Protein AF-A0A8S3GSL7-F1 (afdb_monomer)

Solvent-accessible surface area (backbone atoms only — not comparable to full-atom values): 5590 Å² total; per-residue (Å²): 114,72,65,66,51,50,61,32,66,40,67,36,90,86,77,68,44,24,57,30,34,77,76,66,79,38,78,77,81,49,77,63,48,66,75,64,55,50,99,85,47,102,54,77,88,64,81,84,54,99,42,73,67,58,44,53,49,51,52,53,51,49,53,50,49,51,51,53,48,51,52,52,50,53,52,49,53,53,49,54,52,51,53,51,53,52,59,55,60,76,75,109

Foldseek 3Di:
DVVVLCQQLDQDLPPLGGVVCVVPVDRDQDPLCVQQDDPPDNDGPDPDDPDPVVVVVVVVVNVVSVVVVVVVVVVSVVVSVVVSVVSVVVVD

Mean predicted aligned error: 12.07 Å

Organism: NCBI:txid392030

Secondary structure (DSSP, 8-state):
-HHHHHHHHSPPTTTSS-HHHHHHSSPPPPHHHHHH--SS-SS------SSHHHHHHHHHHHHHHHHHHHHHHHHHHHHHHHHHHHHHHTT-

Sequence (92 aa):
SKLALSIRTSVNETTGDTPAYLNFGRDPKLPLDLLITNPGNNEPLLPTSISPEVDTYKQYLSKNLLTAHRIAQEHNEVRKMQQKNNAETWKT

pLDDT: mean 72.76, std 11.67, range [46.88, 90.81]

Structure (mmCIF, N/CA/C/O backbone):
data_AF-A0A8S3GSL7-F1
#
_entry.id   AF-A0A8S3GSL7-F1
#
loop_
_atom_site.group_PDB
_atom_site.id
_atom_site.type_symbol
_atom_site.label_atom_id
_atom_site.label_alt_id
_atom_site.label_comp_id
_atom_site.label_asym_id
_atom_site.label_entity_id
_atom_site.label_seq_id
_atom_site.pdbx_PDB_ins_code
_atom_site.Cartn_x
_atom_site.Cartn_y
_atom_site.Cartn_z
_atom_site.occupancy
_atom_site.B_iso_or_equiv
_atom_site.auth_seq_id
_atom_site.auth_comp_id
_atom_site.auth_asym_id
_atom_site.auth_atom_id
_atom_site.pdbx_PDB_model_num
ATOM 1 N N . SER A 1 1 ? -14.565 0.159 -8.757 1.00 60.00 1 SER A N 1
ATOM 2 C CA . SER A 1 1 ? -15.454 1.242 -8.275 1.00 60.00 1 SER A CA 1
ATOM 3 C C . SER A 1 1 ? -14.868 1.873 -7.018 1.00 60.00 1 SER A C 1
ATOM 5 O O . SER A 1 1 ? -14.544 1.122 -6.105 1.00 60.00 1 SER A O 1
ATOM 7 N N . LYS A 1 2 ? -14.715 3.208 -6.946 1.00 74.44 2 LYS A N 1
ATOM 8 C CA . LYS A 1 2 ? -14.111 3.906 -5.783 1.00 74.44 2 LYS A CA 1
ATOM 9 C C . LYS A 1 2 ? -14.896 3.683 -4.478 1.00 74.44 2 LYS A C 1
ATOM 11 O O . LYS A 1 2 ? -14.299 3.394 -3.452 1.00 74.44 2 LYS A O 1
ATOM 16 N N . LEU A 1 3 ? -16.229 3.688 -4.560 1.00 80.88 3 LEU A N 1
ATOM 17 C CA . LEU A 1 3 ? -17.131 3.466 -3.422 1.00 80.88 3 LEU A CA 1
ATOM 18 C C . LEU A 1 3 ? -16.909 2.115 -2.721 1.00 80.88 3 LEU A C 1
ATOM 20 O O . LEU A 1 3 ? -16.834 2.047 -1.501 1.00 80.88 3 LEU A O 1
ATOM 24 N N . ALA A 1 4 ? -16.749 1.040 -3.495 1.00 83.25 4 ALA A N 1
ATOM 25 C CA . ALA A 1 4 ? -16.544 -0.296 -2.941 1.00 83.25 4 ALA A CA 1
ATOM 26 C C . ALA A 1 4 ? -15.198 -0.433 -2.208 1.00 83.25 4 ALA A C 1
ATOM 28 O O . ALA A 1 4 ? -15.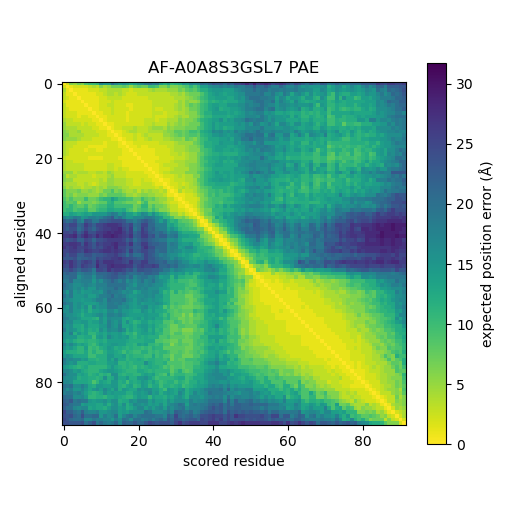079 -1.243 -1.295 1.00 83.25 4 ALA A O 1
ATOM 29 N N . LEU A 1 5 ? -14.178 0.338 -2.606 1.00 83.25 5 LEU A N 1
ATOM 30 C CA . LEU A 1 5 ? -12.920 0.413 -1.863 1.00 83.25 5 LEU A CA 1
ATOM 31 C C . LEU A 1 5 ? -13.136 1.150 -0.542 1.00 83.25 5 LEU A C 1
ATOM 33 O O . LEU A 1 5 ? -12.818 0.590 0.498 1.00 83.25 5 LEU A O 1
ATOM 37 N N . SER A 1 6 ? -13.755 2.334 -0.586 1.00 80.81 6 SER A N 1
ATOM 38 C CA . SER A 1 6 ? -14.032 3.135 0.610 1.00 80.81 6 SER A CA 1
ATOM 39 C C . SER A 1 6 ? -14.812 2.352 1.664 1.00 80.81 6 SER A C 1
ATOM 41 O O . SER A 1 6 ? -14.398 2.325 2.812 1.00 80.81 6 SER A O 1
ATOM 43 N N . ILE A 1 7 ? -15.874 1.637 1.278 1.00 87.56 7 ILE A N 1
ATOM 44 C CA . ILE A 1 7 ? -16.655 0.812 2.218 1.00 87.56 7 ILE A CA 1
ATOM 45 C C . ILE A 1 7 ? -15.790 -0.282 2.858 1.00 87.56 7 ILE A C 1
ATOM 47 O O . ILE A 1 7 ? -15.912 -0.551 4.047 1.00 87.56 7 ILE A O 1
ATOM 51 N N . ARG A 1 8 ? -14.899 -0.911 2.085 1.00 84.31 8 ARG A N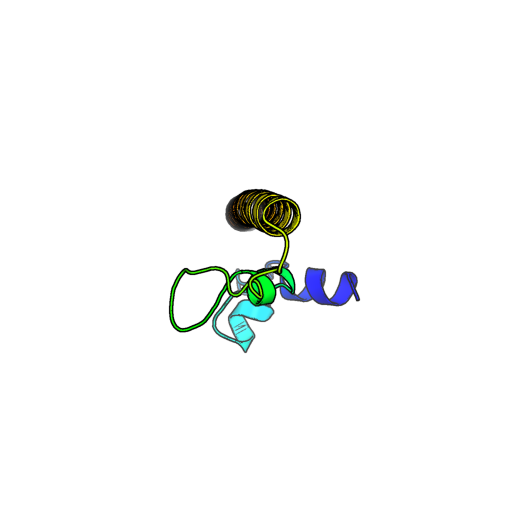 1
ATOM 52 C CA . ARG A 1 8 ? -14.034 -1.991 2.577 1.00 84.31 8 ARG A CA 1
ATOM 53 C C . ARG A 1 8 ? -12.920 -1.511 3.504 1.00 84.31 8 ARG A C 1
ATOM 55 O O . ARG A 1 8 ? -12.457 -2.306 4.314 1.00 84.31 8 ARG A O 1
ATOM 62 N N . THR A 1 9 ? -12.493 -0.258 3.375 1.00 84.25 9 THR A N 1
ATOM 63 C CA . THR A 1 9 ? -11.400 0.334 4.163 1.00 84.25 9 THR A CA 1
ATOM 64 C C . THR A 1 9 ? -11.874 1.226 5.306 1.00 84.25 9 THR A C 1
ATOM 66 O O . THR A 1 9 ? -11.055 1.620 6.127 1.00 84.25 9 THR A O 1
ATOM 69 N N . SER A 1 10 ? -13.157 1.585 5.364 1.00 85.31 10 SER A N 1
ATOM 70 C CA . SER A 1 10 ? -13.710 2.363 6.476 1.00 85.31 10 SER A CA 1
ATOM 71 C C . SER A 1 10 ? -13.833 1.505 7.732 1.00 85.31 10 SER A C 1
ATOM 73 O O . SER A 1 10 ? -14.308 0.372 7.665 1.00 85.31 10 SER A O 1
ATOM 75 N N . VAL A 1 11 ? -13.431 2.059 8.876 1.00 86.38 11 VAL A N 1
ATOM 76 C CA . VAL A 1 11 ? -13.601 1.422 10.186 1.00 86.38 11 VAL A CA 1
ATOM 77 C C . VAL A 1 11 ? -15.088 1.324 10.520 1.00 86.38 11 VAL A C 1
ATOM 79 O O . VAL A 1 11 ? -15.833 2.291 10.358 1.00 86.38 11 VAL A O 1
ATOM 82 N N . ASN A 1 12 ? -15.526 0.150 10.968 1.00 84.94 12 ASN A N 1
ATOM 83 C CA . ASN A 1 12 ? -16.874 -0.043 11.485 1.00 84.94 12 ASN A CA 1
ATOM 84 C C . ASN A 1 12 ? -16.943 0.369 12.967 1.00 84.94 12 ASN A C 1
ATOM 86 O O . ASN A 1 12 ? -16.075 0.006 13.755 1.00 84.94 12 ASN A O 1
ATOM 90 N N . GLU A 1 13 ? -17.989 1.096 13.359 1.00 81.88 13 GLU A N 1
ATOM 91 C CA . GLU A 1 13 ? -18.137 1.640 14.721 1.00 81.88 13 GLU A CA 1
ATOM 92 C C . GLU A 1 13 ? -18.338 0.569 15.804 1.00 81.88 13 GLU A C 1
ATOM 94 O O . GLU A 1 13 ? -17.910 0.740 16.946 1.00 81.88 13 GLU A O 1
ATOM 99 N N . THR A 1 14 ? -18.997 -0.540 15.464 1.00 83.00 14 THR A N 1
ATOM 100 C CA . THR A 1 14 ? -19.280 -1.629 16.404 1.00 83.00 14 THR A CA 1
ATOM 101 C C . THR A 1 14 ? -18.06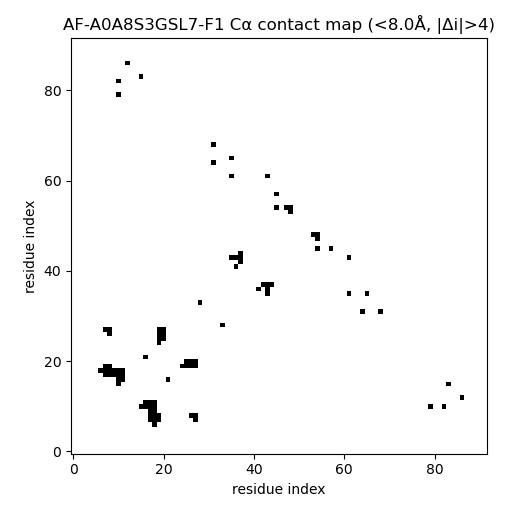3 -2.524 16.594 1.00 83.00 14 THR A C 1
ATOM 103 O O . THR A 1 14 ? -17.717 -2.847 17.727 1.00 83.00 14 THR A O 1
ATOM 106 N N . THR A 1 15 ? -17.414 -2.928 15.500 1.00 82.38 15 THR A N 1
ATOM 107 C CA . THR A 1 15 ? -16.296 -3.882 15.550 1.00 82.38 15 THR A CA 1
ATOM 108 C C . THR A 1 15 ? -14.934 -3.213 15.708 1.00 82.38 15 THR A C 1
ATOM 110 O O . THR A 1 15 ? -13.987 -3.888 16.084 1.00 82.38 15 THR A O 1
ATOM 113 N N . GLY A 1 16 ? -14.803 -1.914 15.421 1.00 84.19 16 GLY A N 1
ATOM 114 C CA . GLY A 1 16 ? -13.534 -1.178 15.497 1.00 84.19 16 GLY A CA 1
ATOM 115 C C . GLY A 1 16 ? -12.541 -1.488 14.369 1.00 84.19 16 GLY A C 1
ATOM 116 O O . GLY A 1 16 ? -11.491 -0.856 14.296 1.00 84.19 16 GLY A O 1
ATOM 117 N N . ASP A 1 17 ? -12.898 -2.399 13.464 1.00 84.44 17 ASP A N 1
ATOM 118 C CA . ASP A 1 17 ? -12.065 -2.874 12.358 1.00 84.44 17 ASP A CA 1
ATOM 119 C C . ASP A 1 17 ? -12.711 -2.620 10.992 1.00 84.44 17 ASP A C 1
ATOM 121 O O . ASP A 1 17 ? -13.916 -2.374 10.872 1.00 84.44 17 ASP A O 1
ATOM 125 N N . THR A 1 18 ? -11.902 -2.693 9.932 1.00 88.12 18 THR A N 1
ATOM 126 C CA . THR A 1 18 ? -12.388 -2.537 8.555 1.00 88.12 18 THR A CA 1
ATOM 127 C C . THR A 1 18 ? -13.014 -3.840 8.038 1.00 88.12 18 THR A C 1
ATOM 129 O O . THR A 1 18 ? -12.511 -4.929 8.337 1.00 88.12 18 THR A O 1
ATOM 132 N N . PRO A 1 19 ? -14.063 -3.786 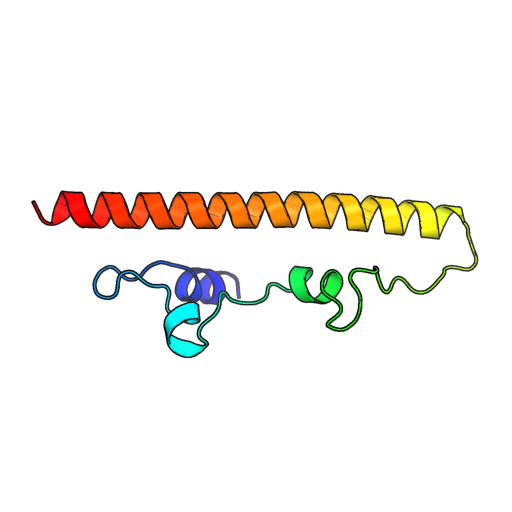7.194 1.00 89.75 19 PRO A N 1
ATOM 133 C CA . PRO A 1 19 ? -14.623 -4.990 6.582 1.00 89.75 19 PRO A CA 1
ATOM 134 C C . PRO A 1 19 ? -13.598 -5.807 5.785 1.00 89.75 19 PRO A C 1
ATOM 136 O O . PRO A 1 19 ? -13.714 -7.027 5.711 1.00 89.75 19 PRO A O 1
ATOM 139 N N . ALA A 1 20 ? -12.594 -5.171 5.173 1.00 88.00 20 ALA A N 1
ATOM 140 C CA . ALA A 1 20 ? -11.516 -5.897 4.504 1.00 88.00 20 ALA A CA 1
ATOM 141 C C . ALA A 1 20 ? -10.672 -6.710 5.493 1.00 88.00 20 ALA A C 1
ATOM 143 O O . ALA A 1 20 ? -10.412 -7.887 5.239 1.00 88.00 20 ALA A O 1
ATOM 144 N N . TYR A 1 21 ? -10.298 -6.112 6.625 1.00 87.31 21 TYR A N 1
ATOM 145 C CA . TYR A 1 21 ? -9.527 -6.798 7.655 1.00 87.31 21 TYR A CA 1
ATOM 146 C C . TYR A 1 21 ? -10.308 -7.972 8.253 1.00 87.31 21 TYR A C 1
ATOM 148 O O . TYR A 1 21 ? -9.783 -9.078 8.319 1.00 87.31 21 TYR A O 1
ATOM 156 N N . LEU A 1 22 ? -11.590 -7.782 8.571 1.00 88.50 22 LEU A N 1
ATOM 157 C CA . LEU A 1 22 ? -12.427 -8.847 9.135 1.00 88.50 22 LEU A CA 1
ATOM 158 C C . LEU A 1 22 ? -12.625 -10.038 8.185 1.00 88.50 22 LEU A C 1
ATOM 160 O O . LEU A 1 22 ? -12.692 -11.177 8.634 1.00 88.50 22 LEU A O 1
ATOM 164 N N . ASN A 1 23 ? -12.704 -9.794 6.873 1.00 90.81 23 ASN A N 1
ATOM 165 C CA . ASN A 1 23 ? -12.902 -10.864 5.891 1.00 90.81 23 ASN A CA 1
ATOM 166 C C . ASN A 1 23 ? -11.604 -11.582 5.491 1.00 90.81 23 ASN A C 1
ATOM 168 O O . ASN A 1 23 ? -11.652 -12.745 5.098 1.00 90.81 23 ASN A O 1
ATOM 172 N N . PHE A 1 24 ? -10.455 -10.898 5.525 1.00 87.19 24 PHE A N 1
ATOM 173 C CA . PHE A 1 24 ? -9.211 -11.404 4.924 1.00 87.19 24 PHE A CA 1
ATOM 174 C C . PHE A 1 24 ? -7.992 -11.387 5.856 1.00 87.19 24 PHE A C 1
ATOM 176 O O . PHE A 1 24 ? -6.909 -11.789 5.429 1.00 87.19 24 PHE A O 1
ATOM 183 N N . GLY A 1 25 ? -8.133 -10.897 7.089 1.00 86.00 25 GLY A N 1
ATOM 184 C CA . GLY A 1 25 ? -7.051 -10.752 8.071 1.00 86.00 25 GLY A CA 1
ATOM 185 C C . GLY A 1 25 ? -5.965 -9.747 7.675 1.00 86.00 25 GLY A C 1
ATOM 186 O O . GLY A 1 25 ? -4.876 -9.761 8.244 1.00 86.00 25 GLY A O 1
ATOM 187 N N . ARG A 1 26 ? -6.209 -8.916 6.653 1.00 80.44 26 ARG A N 1
ATOM 188 C CA . ARG A 1 26 ? -5.238 -7.961 6.102 1.00 80.44 26 ARG A CA 1
ATOM 189 C C . ARG A 1 26 ? -5.929 -6.812 5.384 1.00 80.44 26 ARG A C 1
ATOM 191 O O . ARG A 1 26 ? -7.048 -6.964 4.892 1.00 80.44 26 ARG A O 1
ATOM 198 N N . ASP A 1 27 ? -5.223 -5.696 5.256 1.00 81.00 27 ASP A N 1
ATOM 199 C CA . ASP A 1 27 ? -5.680 -4.579 4.436 1.00 81.00 27 ASP A CA 1
ATOM 200 C C . ASP A 1 27 ? -5.774 -4.963 2.944 1.00 81.00 27 ASP A C 1
ATOM 202 O O . ASP A 1 27 ? -5.048 -5.846 2.455 1.00 81.00 27 ASP A O 1
ATOM 206 N N . PRO A 1 28 ? -6.696 -4.333 2.192 1.00 79.19 28 PRO A N 1
ATOM 207 C CA . PRO A 1 28 ? -6.883 -4.641 0.786 1.00 79.19 28 PRO A CA 1
ATOM 208 C C . PRO A 1 28 ? -5.649 -4.226 -0.017 1.00 79.19 28 PRO A C 1
ATOM 210 O O . PRO A 1 28 ? -5.233 -3.072 0.025 1.00 79.19 28 PRO A O 1
ATOM 213 N N . LYS A 1 29 ? -5.109 -5.169 -0.802 1.00 76.50 29 LYS A N 1
ATOM 214 C CA . LYS A 1 29 ? -4.014 -4.897 -1.742 1.00 76.50 29 LYS A CA 1
ATOM 215 C C . LYS A 1 29 ? -4.494 -3.930 -2.817 1.00 76.50 29 LYS A C 1
ATOM 217 O O . LYS A 1 29 ? -5.440 -4.229 -3.552 1.00 76.50 29 LYS A O 1
ATOM 222 N N . LEU A 1 30 ? -3.837 -2.787 -2.913 1.00 76.00 30 LEU A N 1
ATOM 223 C CA . LEU A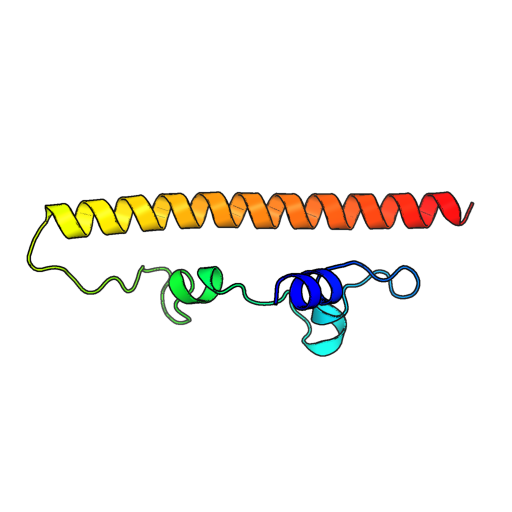 1 30 ? -4.068 -1.809 -3.959 1.00 76.00 30 LEU A CA 1
ATOM 224 C C . LEU A 1 30 ? -3.426 -2.285 -5.270 1.00 76.00 30 LEU A C 1
ATOM 226 O O . LEU A 1 30 ? -2.466 -3.053 -5.252 1.00 76.00 30 LEU A O 1
ATOM 230 N N . PRO A 1 31 ? -3.898 -1.813 -6.437 1.00 67.94 31 PRO A N 1
ATOM 231 C CA . PRO A 1 31 ? -3.247 -2.119 -7.713 1.00 67.94 31 PRO A CA 1
ATOM 232 C C . PRO A 1 31 ? -1.752 -1.777 -7.714 1.00 67.94 31 PRO A C 1
ATOM 234 O O . PRO A 1 31 ? -0.959 -2.448 -8.365 1.00 67.94 31 PRO A O 1
ATOM 237 N N . LEU A 1 32 ? -1.367 -0.759 -6.940 1.00 66.50 32 LEU A N 1
ATOM 238 C CA . LEU A 1 32 ? 0.021 -0.361 -6.783 1.00 66.50 32 LEU A CA 1
ATOM 239 C C . LEU A 1 32 ? 0.840 -1.354 -5.944 1.00 66.50 32 LEU A C 1
ATOM 241 O O . LEU A 1 32 ? 2.001 -1.586 -6.266 1.00 66.50 32 LEU A O 1
ATOM 245 N N . ASP A 1 33 ? 0.230 -2.015 -4.954 1.00 64.06 33 ASP A N 1
ATOM 246 C CA . ASP A 1 33 ? 0.884 -3.103 -4.216 1.00 64.06 33 ASP A CA 1
ATOM 247 C C . ASP A 1 33 ? 1.300 -4.232 -5.156 1.00 64.06 33 ASP A C 1
ATOM 249 O O . ASP A 1 33 ? 2.347 -4.831 -4.957 1.00 64.06 33 ASP A O 1
ATOM 253 N N . LEU A 1 34 ? 0.512 -4.514 -6.197 1.00 61.91 34 LEU A N 1
ATOM 254 C CA . LEU A 1 34 ? 0.809 -5.567 -7.174 1.00 61.91 34 LEU A CA 1
ATOM 255 C C . LEU A 1 34 ? 1.950 -5.193 -8.131 1.00 61.91 34 LEU A C 1
ATOM 257 O O . LEU A 1 34 ? 2.655 -6.074 -8.608 1.00 61.91 34 LEU A O 1
ATOM 261 N N . LEU A 1 35 ? 2.122 -3.900 -8.415 1.00 63.38 35 LEU A N 1
ATOM 262 C CA . LEU A 1 35 ? 3.207 -3.380 -9.257 1.00 63.38 35 LEU A CA 1
ATOM 263 C C . LEU A 1 35 ? 4.543 -3.308 -8.510 1.00 63.38 35 LEU A C 1
ATOM 265 O O . LEU A 1 35 ? 5.598 -3.356 -9.134 1.00 63.38 35 LEU A O 1
ATOM 269 N N . ILE A 1 36 ? 4.488 -3.162 -7.188 1.00 58.94 36 ILE A N 1
ATOM 270 C CA . ILE A 1 36 ? 5.653 -2.895 -6.343 1.00 58.94 36 ILE A CA 1
ATOM 271 C C . ILE A 1 36 ? 6.080 -4.133 -5.537 1.00 58.94 36 ILE A C 1
ATOM 273 O O . ILE A 1 36 ? 7.268 -4.329 -5.297 1.00 58.94 36 ILE A O 1
ATOM 277 N N . THR A 1 37 ? 5.136 -4.979 -5.116 1.00 50.84 37 THR A N 1
ATOM 278 C CA . THR A 1 37 ? 5.407 -6.147 -4.267 1.00 50.84 37 THR A CA 1
ATOM 279 C C . THR A 1 37 ? 5.582 -7.394 -5.124 1.00 50.84 37 THR A C 1
ATOM 281 O O . THR A 1 37 ? 4.606 -8.022 -5.538 1.00 50.84 37 THR A O 1
ATOM 284 N N . ASN A 1 38 ? 6.831 -7.799 -5.343 1.00 51.06 38 ASN A N 1
ATOM 285 C CA . ASN A 1 38 ? 7.150 -9.144 -5.808 1.00 51.06 38 ASN A CA 1
ATOM 286 C C . ASN A 1 38 ? 7.210 -10.096 -4.587 1.00 51.06 38 ASN A C 1
ATOM 288 O O . ASN A 1 38 ? 7.894 -9.769 -3.618 1.00 51.06 38 ASN A O 1
ATOM 292 N N . PRO A 1 39 ? 6.538 -11.267 -4.576 1.00 47.97 39 PRO A N 1
ATOM 293 C CA . PRO A 1 39 ? 6.508 -12.162 -3.410 1.00 47.97 39 PRO A CA 1
ATOM 294 C C . PRO A 1 39 ? 7.832 -12.875 -3.089 1.00 47.97 39 PRO A C 1
ATOM 296 O O . PRO A 1 39 ? 7.876 -13.634 -2.128 1.00 47.97 39 PRO A O 1
ATOM 299 N N . GLY A 1 40 ? 8.878 -12.702 -3.902 1.00 50.44 40 GLY A N 1
ATOM 300 C CA . GLY A 1 40 ? 10.138 -13.439 -3.756 1.00 50.44 40 GLY A CA 1
ATOM 301 C C . GLY A 1 40 ? 11.319 -12.585 -3.317 1.00 50.44 40 GLY A C 1
ATOM 302 O O . GLY A 1 40 ? 12.079 -13.006 -2.459 1.00 50.44 40 GLY A O 1
ATOM 303 N N . ASN A 1 41 ? 11.465 -11.387 -3.878 1.00 46.88 41 ASN A N 1
ATOM 304 C CA . ASN A 1 41 ? 12.633 -10.532 -3.692 1.00 46.88 41 ASN A CA 1
ATOM 305 C C . ASN A 1 41 ? 12.152 -9.080 -3.751 1.00 46.88 41 ASN A C 1
ATOM 307 O O . ASN A 1 41 ? 11.379 -8.755 -4.649 1.00 46.88 41 ASN A O 1
ATOM 311 N N . ASN A 1 42 ? 12.610 -8.212 -2.849 1.00 50.97 42 ASN A N 1
ATOM 312 C CA . ASN A 1 42 ? 12.308 -6.769 -2.811 1.00 50.97 42 ASN A CA 1
ATOM 313 C C . ASN A 1 42 ? 12.908 -5.984 -4.007 1.00 50.97 42 ASN A C 1
ATOM 315 O O . ASN A 1 42 ? 13.363 -4.855 -3.856 1.00 50.97 42 ASN A O 1
ATOM 319 N N . GLU A 1 43 ? 12.946 -6.596 -5.187 1.00 50.59 43 GLU A N 1
ATOM 320 C CA . GLU A 1 43 ? 13.529 -6.091 -6.422 1.00 50.59 43 GLU A CA 1
ATOM 321 C C . GLU A 1 43 ? 12.400 -5.771 -7.416 1.00 50.59 43 GLU A C 1
ATOM 323 O O . GLU A 1 43 ? 11.548 -6.635 -7.675 1.00 50.59 43 GLU A O 1
ATOM 328 N N . PRO A 1 44 ? 12.365 -4.554 -7.992 1.00 51.91 44 PRO A N 1
ATOM 329 C CA . PRO A 1 44 ? 11.403 -4.202 -9.027 1.00 51.91 44 PRO A CA 1
ATOM 330 C C . PRO A 1 44 ? 11.567 -5.112 -10.253 1.00 51.91 44 PRO A C 1
ATOM 332 O O . PRO A 1 44 ? 12.588 -5.066 -10.937 1.00 51.91 44 PRO A O 1
ATOM 335 N N . LEU A 1 45 ? 10.537 -5.896 -10.590 1.00 56.97 45 LEU A N 1
ATOM 336 C CA . LEU A 1 45 ? 10.443 -6.608 -11.873 1.00 56.97 45 LEU A CA 1
ATOM 337 C C . LEU A 1 45 ? 10.069 -5.622 -12.985 1.00 56.97 45 LEU A C 1
ATOM 339 O O . LEU A 1 45 ? 8.986 -5.669 -13.565 1.00 56.97 45 LEU A O 1
ATOM 343 N N . LEU A 1 46 ? 10.962 -4.686 -13.271 1.00 58.00 46 LEU A N 1
ATOM 344 C CA . LEU A 1 46 ? 10.876 -3.919 -14.500 1.00 58.00 46 LEU A CA 1
ATOM 345 C C . LEU A 1 46 ? 11.549 -4.753 -15.594 1.00 58.00 46 LEU A C 1
ATOM 347 O O . LEU A 1 46 ? 12.702 -5.144 -15.414 1.00 58.00 46 LEU A O 1
ATOM 351 N N . PRO A 1 47 ? 10.876 -5.045 -16.723 1.00 58.12 47 PRO A N 1
ATOM 352 C CA . PRO A 1 47 ? 11.557 -5.660 -17.852 1.00 58.12 47 PRO A CA 1
ATOM 353 C C . PRO A 1 47 ? 12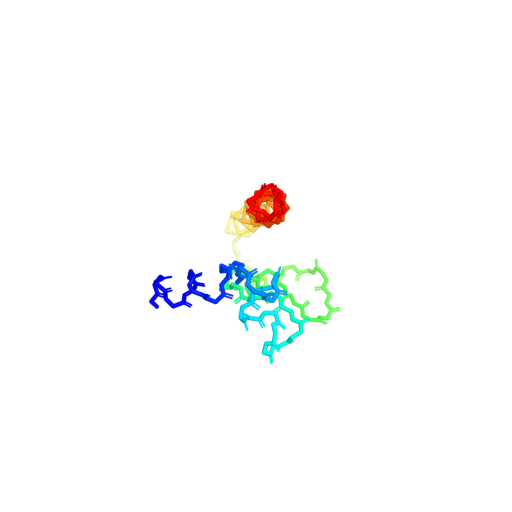.706 -4.734 -18.255 1.00 58.12 47 PRO A C 1
ATOM 355 O O . PRO A 1 47 ? 12.451 -3.554 -18.530 1.00 58.12 47 PRO A O 1
ATOM 358 N N . THR A 1 48 ? 13.938 -5.251 -18.239 1.00 58.66 48 THR A N 1
ATOM 359 C CA . THR A 1 48 ? 15.146 -4.539 -18.671 1.00 58.66 48 THR A CA 1
ATOM 360 C C . THR A 1 48 ? 14.881 -3.972 -20.059 1.00 58.66 48 THR A C 1
ATOM 362 O O . THR A 1 48 ? 14.663 -4.724 -21.013 1.00 58.66 48 THR A O 1
ATOM 365 N N . SER A 1 49 ? 14.770 -2.648 -20.161 1.00 56.16 49 SER A N 1
ATOM 366 C CA . SER A 1 49 ? 14.583 -2.002 -21.453 1.00 56.16 49 SER A CA 1
ATOM 367 C C . SER A 1 49 ? 15.912 -1.983 -22.193 1.00 56.16 49 SER A C 1
ATOM 369 O O . SER A 1 49 ? 16.983 -1.915 -21.610 1.00 56.16 49 SER A O 1
ATOM 371 N N . ILE A 1 50 ? 15.840 -1.983 -23.518 1.00 61.66 50 ILE A N 1
ATOM 372 C CA . ILE A 1 50 ? 17.022 -1.935 -24.388 1.00 61.66 50 ILE A CA 1
ATOM 373 C C . ILE A 1 50 ? 17.726 -0.556 -24.304 1.00 61.66 50 ILE A C 1
ATOM 375 O O . ILE A 1 50 ? 18.870 -0.419 -24.721 1.00 61.66 50 ILE A O 1
ATOM 379 N N . SER A 1 51 ? 17.057 0.468 -23.749 1.00 72.19 51 SER A N 1
ATOM 380 C CA . SER A 1 51 ? 17.573 1.835 -23.590 1.00 72.19 51 SER A CA 1
ATOM 381 C C . SER A 1 51 ? 17.790 2.188 -22.106 1.00 72.19 51 SER A C 1
ATOM 383 O O . SER A 1 51 ? 16.853 2.051 -21.306 1.00 72.19 51 SER A O 1
ATOM 385 N N . PRO A 1 52 ? 18.986 2.693 -21.741 1.00 76.00 52 PRO A N 1
ATOM 386 C CA . PRO A 1 52 ? 19.330 3.065 -20.367 1.00 76.00 52 PRO A CA 1
ATOM 387 C C . PRO A 1 52 ? 18.505 4.251 -19.838 1.00 76.00 52 PRO A C 1
ATOM 389 O O . PRO A 1 52 ? 18.251 4.351 -18.635 1.00 76.00 52 PRO A O 1
ATOM 392 N N . GLU A 1 53 ? 18.023 5.134 -20.715 1.00 77.56 53 GLU A N 1
ATOM 393 C CA . GLU A 1 53 ? 17.144 6.250 -20.353 1.00 77.56 53 GLU A CA 1
ATOM 394 C C . GLU A 1 53 ? 15.779 5.751 -19.865 1.00 77.56 53 GLU A C 1
ATOM 396 O O . GLU A 1 53 ? 15.242 6.246 -18.870 1.00 77.56 53 GLU A O 1
ATOM 401 N N . VAL A 1 54 ? 15.229 4.734 -20.537 1.00 73.31 54 VAL A N 1
ATOM 402 C CA . VAL A 1 54 ? 13.939 4.138 -20.170 1.00 73.31 54 VAL A CA 1
ATOM 403 C C . VAL A 1 54 ? 14.042 3.404 -18.835 1.00 73.31 54 VAL A C 1
ATOM 405 O O . VAL A 1 54 ? 13.129 3.508 -18.014 1.00 73.31 54 VAL A O 1
ATOM 408 N N . ASP A 1 55 ? 15.150 2.712 -18.577 1.00 72.50 55 ASP A N 1
ATOM 409 C CA . ASP A 1 55 ? 15.380 2.054 -17.287 1.00 72.50 55 ASP A CA 1
ATOM 410 C C . ASP A 1 55 ? 15.551 3.065 -16.150 1.00 72.50 55 ASP A C 1
ATOM 412 O O . ASP A 1 55 ? 14.940 2.908 -15.090 1.00 72.50 55 ASP A O 1
ATOM 416 N N . THR A 1 56 ? 16.272 4.161 -16.394 1.00 79.44 56 THR A N 1
ATOM 417 C CA . THR A 1 56 ? 16.407 5.259 -15.424 1.00 79.44 56 THR A CA 1
ATOM 418 C C . THR A 1 56 ? 15.043 5.865 -15.081 1.00 79.44 56 THR A C 1
ATOM 420 O O . THR A 1 56 ? 14.712 6.058 -13.908 1.00 79.44 56 THR A O 1
ATOM 423 N N . TYR A 1 57 ? 14.205 6.113 -16.093 1.00 75.75 57 TYR A N 1
ATOM 424 C CA . TYR A 1 57 ? 12.852 6.630 -15.895 1.00 75.75 57 TYR A CA 1
ATOM 425 C C . TYR A 1 57 ? 11.965 5.657 -15.107 1.00 75.75 57 TYR A C 1
ATOM 427 O O . TYR A 1 57 ? 11.280 6.060 -14.164 1.00 75.75 57 TYR A O 1
ATOM 435 N N . LYS A 1 58 ? 12.004 4.364 -15.445 1.00 73.56 58 LYS A N 1
ATOM 436 C CA . LYS A 1 58 ? 11.258 3.314 -14.739 1.00 73.56 58 LYS A CA 1
ATOM 437 C C . LYS A 1 58 ? 11.662 3.210 -13.267 1.00 73.56 58 LYS A C 1
ATOM 439 O O . LYS A 1 58 ? 10.787 3.095 -12.405 1.00 73.56 58 LYS A O 1
ATOM 444 N N . GLN A 1 59 ? 12.960 3.277 -12.965 1.00 76.88 59 GLN A N 1
ATOM 445 C CA . GLN A 1 59 ? 13.465 3.275 -11.589 1.00 76.88 59 GLN A CA 1
ATOM 446 C C . GLN A 1 59 ? 12.993 4.511 -10.818 1.00 76.88 59 GLN A C 1
ATOM 448 O O . GLN A 1 59 ? 12.490 4.387 -9.700 1.00 76.88 59 GLN A O 1
ATOM 453 N N . TYR A 1 60 ? 13.090 5.694 -11.430 1.00 80.81 60 TYR A N 1
ATOM 454 C CA . TYR A 1 60 ? 12.622 6.943 -10.830 1.00 80.81 60 TYR A CA 1
ATOM 455 C C . TYR A 1 60 ? 11.118 6.904 -10.526 1.00 80.81 60 TYR A C 1
ATOM 457 O O . TYR A 1 60 ? 10.692 7.210 -9.409 1.00 80.81 60 TYR A O 1
ATOM 465 N N . LEU A 1 61 ? 10.311 6.452 -11.489 1.00 79.25 61 LEU A N 1
ATOM 466 C CA . LEU A 1 61 ? 8.869 6.303 -11.325 1.00 79.25 61 LEU A CA 1
ATOM 467 C C . LEU A 1 61 ? 8.528 5.296 -10.221 1.00 79.25 61 LEU A C 1
ATOM 469 O O . LEU A 1 61 ? 7.695 5.589 -9.365 1.00 79.25 61 LEU A O 1
ATOM 473 N N . SER A 1 62 ? 9.203 4.146 -10.200 1.00 76.50 62 SER A N 1
ATOM 474 C CA . SER A 1 62 ? 8.985 3.108 -9.185 1.00 76.50 62 SER A CA 1
ATOM 475 C C . SER A 1 62 ? 9.320 3.612 -7.786 1.00 76.50 62 SER A C 1
ATOM 477 O O . SER A 1 62 ? 8.542 3.412 -6.857 1.00 76.50 62 SER A O 1
ATOM 479 N N . LYS A 1 63 ? 10.428 4.347 -7.633 1.00 80.38 63 LYS A N 1
ATOM 480 C CA . LYS A 1 63 ? 10.822 4.967 -6.362 1.00 80.38 63 LYS A CA 1
ATOM 481 C C . LYS A 1 63 ? 9.801 6.002 -5.880 1.00 80.38 63 LYS A C 1
ATOM 483 O O . LYS A 1 63 ? 9.450 6.024 -4.697 1.00 80.38 63 LYS A O 1
ATOM 488 N N . ASN A 1 64 ? 9.303 6.847 -6.779 1.00 80.06 64 ASN A N 1
ATOM 489 C CA . ASN A 1 64 ? 8.288 7.844 -6.437 1.00 80.06 64 ASN A CA 1
ATOM 490 C C . ASN A 1 64 ? 6.964 7.187 -6.039 1.00 80.06 64 ASN A C 1
ATOM 492 O O . ASN A 1 64 ? 6.352 7.587 -5.050 1.00 80.06 64 ASN A O 1
ATOM 496 N N . LEU A 1 65 ? 6.554 6.148 -6.767 1.00 76.38 65 LEU A N 1
ATOM 497 C CA . LEU A 1 65 ? 5.359 5.370 -6.458 1.00 76.38 65 LEU A CA 1
ATOM 498 C C . LEU A 1 65 ? 5.474 4.655 -5.110 1.00 76.38 65 LEU A C 1
ATOM 500 O O . LEU A 1 65 ? 4.549 4.742 -4.310 1.00 76.38 65 LEU A O 1
ATOM 504 N N . LEU A 1 66 ? 6.618 4.028 -4.824 1.00 78.62 66 LEU A N 1
ATOM 505 C CA . LEU A 1 66 ? 6.942 3.443 -3.517 1.00 78.62 66 LEU A CA 1
ATOM 506 C C . LEU A 1 66 ? 6.797 4.463 -2.386 1.00 78.62 66 LEU A C 1
ATOM 508 O O . LEU A 1 66 ? 6.179 4.192 -1.357 1.00 78.62 66 LEU A O 1
ATOM 512 N N . THR A 1 67 ? 7.338 5.660 -2.597 1.00 80.75 67 THR A N 1
ATOM 513 C CA . THR A 1 67 ? 7.293 6.736 -1.604 1.00 80.75 67 THR A CA 1
ATOM 514 C C . THR A 1 67 ? 5.862 7.214 -1.371 1.00 80.75 67 THR A C 1
ATOM 516 O O . THR A 1 67 ? 5.423 7.300 -0.227 1.00 80.75 67 THR A O 1
ATOM 519 N N . ALA A 1 68 ? 5.115 7.483 -2.443 1.00 78.75 68 ALA A N 1
ATOM 520 C CA . ALA A 1 68 ? 3.719 7.902 -2.356 1.00 78.75 68 ALA A CA 1
ATOM 521 C C . ALA A 1 68 ? 2.839 6.825 -1.707 1.00 78.75 68 ALA A C 1
ATOM 523 O O . ALA A 1 68 ? 1.966 7.142 -0.902 1.00 78.75 68 ALA A O 1
ATOM 524 N N . HIS A 1 69 ? 3.098 5.553 -2.019 1.00 74.31 69 HIS A N 1
ATOM 525 C CA . HIS A 1 69 ? 2.403 4.423 -1.423 1.00 74.31 69 HIS A CA 1
ATOM 526 C C . HIS A 1 69 ? 2.624 4.348 0.090 1.00 74.31 69 HIS A C 1
ATOM 528 O O . HIS A 1 69 ? 1.656 4.274 0.845 1.00 74.31 69 HIS A O 1
ATOM 534 N N . ARG A 1 70 ? 3.882 4.453 0.540 1.00 78.19 70 ARG A N 1
ATOM 535 C CA . ARG A 1 70 ? 4.222 4.499 1.969 1.00 78.19 70 ARG A CA 1
ATOM 536 C C . ARG A 1 70 ? 3.492 5.641 2.680 1.00 78.19 70 ARG A C 1
ATOM 538 O O . ARG A 1 70 ? 2.874 5.412 3.712 1.00 78.19 70 ARG A O 1
ATOM 545 N N . ILE A 1 71 ? 3.505 6.842 2.099 1.00 80.19 71 ILE A N 1
ATOM 546 C CA . ILE A 1 71 ? 2.808 8.012 2.663 1.00 80.19 71 ILE A CA 1
ATOM 547 C C . ILE A 1 71 ? 1.302 7.743 2.781 1.00 80.19 71 ILE A C 1
ATOM 549 O O . ILE A 1 71 ? 0.689 8.057 3.800 1.00 80.19 71 ILE A O 1
ATOM 553 N N . ALA A 1 72 ? 0.694 7.142 1.756 1.00 75.00 72 ALA A N 1
ATOM 554 C CA . ALA A 1 72 ? -0.725 6.808 1.779 1.00 75.00 72 ALA A CA 1
ATOM 555 C C . ALA A 1 72 ? -1.063 5.773 2.866 1.00 75.00 72 ALA A C 1
ATOM 557 O O . ALA A 1 72 ? -2.085 5.920 3.537 1.00 75.00 72 ALA A O 1
ATOM 558 N N . GLN A 1 73 ? -0.212 4.762 3.067 1.00 75.12 73 GLN A N 1
ATOM 559 C CA . GLN A 1 73 ? -0.374 3.788 4.150 1.00 75.12 73 GLN A CA 1
ATOM 560 C C . GLN A 1 73 ? -0.258 4.449 5.524 1.00 75.12 73 GLN A C 1
ATOM 562 O O . GLN A 1 73 ? -1.147 4.276 6.352 1.00 75.12 73 GLN A O 1
ATOM 567 N N . GLU A 1 74 ? 0.769 5.272 5.744 1.00 81.81 74 GLU A N 1
ATOM 568 C CA . GLU A 1 74 ? 0.949 6.018 6.996 1.00 81.81 74 GLU A CA 1
ATOM 569 C C . GLU A 1 74 ? -0.263 6.905 7.303 1.00 81.81 74 GLU A C 1
ATOM 571 O O . GLU A 1 74 ? -0.794 6.885 8.413 1.00 81.81 74 GLU A O 1
ATOM 576 N N . HIS A 1 75 ? -0.765 7.629 6.300 1.00 78.50 75 HIS A N 1
ATOM 577 C CA . HIS A 1 75 ? -1.984 8.422 6.437 1.00 78.50 75 HIS A CA 1
ATOM 578 C C . HIS A 1 75 ? -3.198 7.559 6.795 1.00 78.50 75 HIS A C 1
ATOM 580 O O . HIS A 1 75 ? -4.030 7.982 7.597 1.00 78.50 75 HIS A O 1
ATOM 586 N N . ASN A 1 76 ? -3.325 6.368 6.211 1.00 72.88 76 ASN A N 1
ATOM 587 C CA . ASN A 1 76 ? -4.433 5.472 6.513 1.00 72.88 76 ASN A CA 1
ATOM 588 C C . ASN A 1 76 ? -4.377 4.988 7.971 1.00 72.88 76 ASN A C 1
ATOM 590 O O . ASN A 1 76 ? -5.384 5.061 8.670 1.00 72.88 76 ASN A O 1
ATOM 594 N N . GLU A 1 77 ? -3.199 4.597 8.460 1.00 75.06 77 GLU A N 1
ATOM 595 C CA . GLU A 1 77 ? -3.007 4.171 9.853 1.00 75.06 77 GLU A CA 1
ATOM 596 C C . GLU A 1 77 ? -3.297 5.298 10.853 1.00 75.06 77 GLU A C 1
ATOM 598 O O . GLU A 1 77 ? -4.018 5.097 11.834 1.00 75.06 77 GLU A O 1
ATOM 603 N N . VAL A 1 78 ? -2.840 6.523 10.572 1.00 79.25 78 VAL A N 1
ATOM 604 C CA . VAL A 1 78 ? -3.169 7.696 11.401 1.00 79.25 78 VAL A CA 1
ATOM 605 C C . VAL A 1 78 ? -4.678 7.946 11.430 1.00 79.25 78 VAL A C 1
ATOM 607 O O . VAL A 1 78 ? -5.243 8.202 12.496 1.00 79.25 78 VAL A O 1
ATOM 610 N N . ARG A 1 79 ? -5.364 7.843 10.285 1.00 72.38 79 ARG A N 1
ATOM 611 C CA . ARG A 1 79 ? -6.819 8.045 10.228 1.00 72.38 79 ARG A CA 1
ATOM 612 C C . ARG A 1 79 ? -7.595 6.932 10.923 1.00 72.38 79 ARG A C 1
ATOM 614 O O . ARG A 1 79 ? -8.585 7.250 11.578 1.00 72.38 79 ARG A O 1
ATOM 621 N N . LYS A 1 80 ? -7.147 5.674 10.843 1.00 71.19 80 LYS A N 1
ATOM 622 C CA . LYS A 1 80 ? -7.712 4.564 11.630 1.00 71.19 80 LYS A CA 1
ATOM 623 C C . LYS A 1 80 ? -7.615 4.864 13.130 1.00 71.19 80 LYS A C 1
ATOM 625 O O . LYS A 1 80 ? -8.621 4.771 13.831 1.00 71.19 80 LYS A O 1
ATOM 630 N N . MET A 1 81 ? -6.450 5.311 13.613 1.00 74.56 81 MET A N 1
ATOM 631 C CA . MET A 1 81 ? -6.262 5.689 15.023 1.00 74.56 81 MET A CA 1
ATOM 632 C C . MET A 1 81 ? -7.164 6.857 15.450 1.00 74.56 81 MET A C 1
ATOM 634 O O . MET A 1 81 ? -7.797 6.795 16.500 1.00 74.56 81 MET A O 1
ATOM 638 N N . GLN A 1 82 ? -7.285 7.903 14.627 1.00 75.06 82 GLN A N 1
ATOM 639 C CA . GLN A 1 82 ? -8.184 9.030 14.911 1.00 75.06 82 GLN A CA 1
ATOM 640 C C . GLN A 1 82 ? -9.660 8.611 14.948 1.00 75.06 82 GLN A C 1
ATOM 642 O O . GLN A 1 82 ? -10.404 9.060 15.816 1.00 75.06 82 GLN A O 1
ATOM 647 N N . GLN A 1 83 ? -10.091 7.750 14.022 1.00 66.88 83 GLN A N 1
ATOM 648 C CA . GLN A 1 83 ? -11.458 7.225 14.004 1.00 66.88 83 GLN A CA 1
ATOM 649 C C . GLN A 1 83 ? -11.761 6.404 15.258 1.00 66.88 83 GLN A C 1
ATOM 651 O O . GLN A 1 83 ? -12.820 6.593 15.853 1.00 66.88 83 GLN A O 1
ATOM 656 N N . LYS A 1 84 ? -10.819 5.561 15.699 1.00 68.81 84 LYS A N 1
ATOM 657 C CA . LYS A 1 84 ? -10.936 4.818 16.958 1.00 68.81 84 LYS A CA 1
ATOM 658 C C . LYS A 1 84 ? -11.086 5.758 18.159 1.00 68.81 84 LYS A C 1
ATOM 660 O O . LYS A 1 84 ? -12.035 5.606 18.920 1.00 68.81 84 LYS A O 1
ATOM 665 N N . ASN A 1 85 ? -10.208 6.753 18.292 1.00 71.88 85 ASN A N 1
ATOM 666 C CA . ASN A 1 85 ? -10.254 7.701 19.412 1.00 71.88 85 ASN A CA 1
ATOM 667 C C . ASN A 1 85 ? -11.569 8.491 19.447 1.00 71.88 85 ASN A C 1
ATOM 669 O O . ASN A 1 85 ? -12.150 8.676 20.511 1.00 71.88 85 ASN A O 1
ATOM 673 N N . ASN A 1 86 ? -12.067 8.920 18.283 1.00 66.12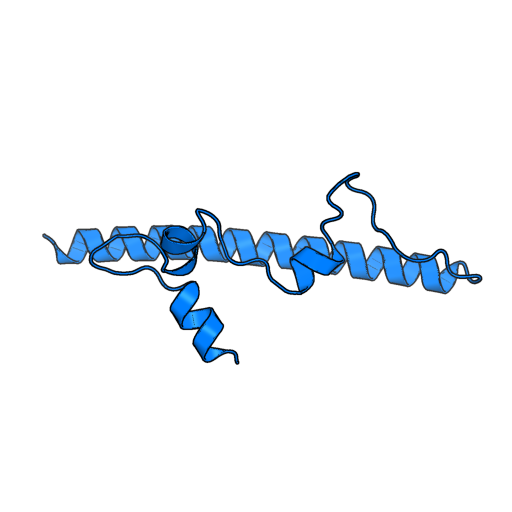 86 ASN A N 1
ATOM 674 C CA . ASN A 1 86 ? -13.359 9.594 18.199 1.00 66.12 86 ASN A CA 1
ATOM 675 C C . ASN A 1 86 ? -14.512 8.660 18.598 1.00 66.12 86 ASN A C 1
ATOM 677 O O . ASN A 1 86 ? -15.433 9.083 19.280 1.00 66.12 86 ASN A O 1
ATOM 681 N N . ALA A 1 87 ? -14.485 7.387 18.199 1.00 58.28 87 ALA A N 1
ATOM 682 C CA . ALA A 1 87 ? -15.512 6.427 18.604 1.00 58.28 87 ALA A CA 1
ATOM 683 C C . ALA A 1 87 ? -15.513 6.161 20.123 1.00 58.28 87 ALA A C 1
ATOM 685 O O . ALA A 1 87 ? -16.567 5.889 20.692 1.00 58.28 87 ALA A O 1
ATOM 686 N N . GLU A 1 88 ? -14.356 6.242 20.785 1.00 60.38 88 GLU A N 1
ATOM 687 C CA . GLU A 1 88 ? -14.246 6.121 22.244 1.00 60.38 88 GLU A CA 1
ATOM 688 C C . GLU A 1 88 ? -14.795 7.358 22.972 1.00 60.38 88 GLU A C 1
ATOM 690 O O . GLU A 1 88 ? -15.495 7.207 23.973 1.00 60.38 88 GLU A O 1
ATOM 695 N N . THR A 1 89 ? -14.578 8.570 22.449 1.00 65.62 89 THR A N 1
ATOM 696 C CA . T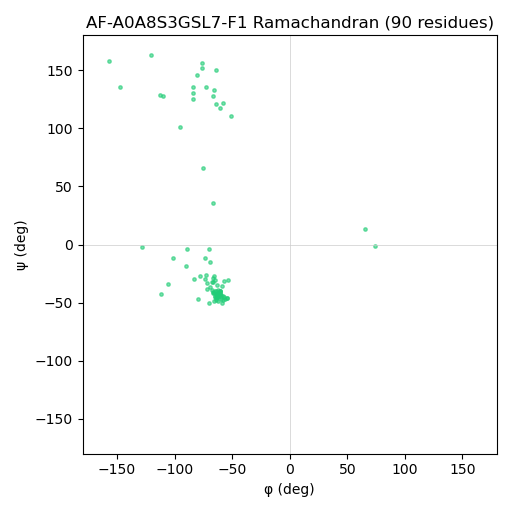HR A 1 89 ? -15.128 9.793 23.058 1.00 65.62 89 THR A CA 1
ATOM 697 C C . THR A 1 89 ? -16.651 9.880 22.985 1.00 65.62 89 THR A C 1
ATOM 699 O O . THR A 1 89 ? -17.250 10.384 23.925 1.00 65.62 89 THR A O 1
ATOM 702 N N . TRP A 1 90 ? -17.306 9.344 21.948 1.00 57.75 90 TRP A N 1
ATOM 703 C CA . TRP A 1 90 ? -18.781 9.294 21.877 1.00 57.75 90 TRP A CA 1
ATOM 704 C C . TRP A 1 90 ? -19.427 8.254 22.808 1.00 57.75 90 TRP A C 1
ATOM 706 O O . TRP A 1 90 ? -20.647 8.250 22.962 1.00 57.75 90 TRP A O 1
ATOM 716 N N . LYS A 1 91 ? -18.639 7.347 23.404 1.00 53.66 91 LYS A N 1
ATOM 717 C CA . LYS A 1 91 ? -19.119 6.350 24.379 1.00 53.66 91 LYS A CA 1
ATOM 718 C C . LYS A 1 91 ? -19.089 6.856 25.829 1.00 53.66 91 LYS A C 1
ATOM 720 O O . LYS A 1 91 ? -19.514 6.113 26.713 1.00 53.66 91 LYS A O 1
ATOM 725 N N . THR A 1 92 ? -18.581 8.069 26.061 1.00 49.16 92 THR A N 1
ATOM 726 C CA . THR A 1 92 ? -18.494 8.724 27.380 1.00 49.16 92 THR A CA 1
ATOM 727 C C . THR A 1 92 ? -19.532 9.832 27.478 1.00 49.16 92 THR A C 1
ATOM 729 O O . THR A 1 92 ? -20.114 9.985 28.572 1.00 49.16 92 THR A O 1
#

Radius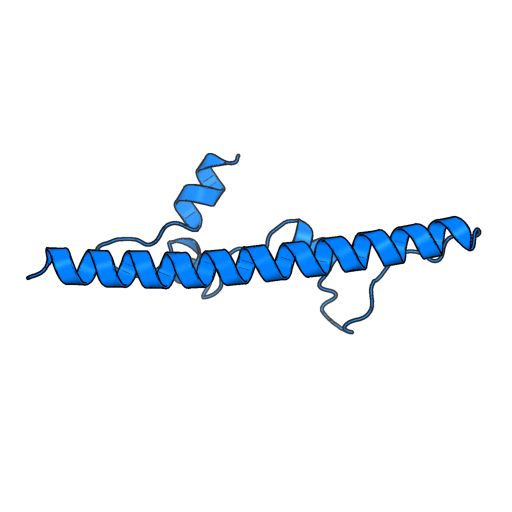 of gyration: 17.71 Å; Cα contacts (8 Å, |Δi|>4): 48; chains: 1; bounding box: 39×23×52 Å